Protein AF-A0A3A8UCW9-F1 (afdb_monomer_lite)

Sequence (175 aa):
MSNTAFAAGWQKDNTGWWWQNDNGSYPSNTWQWVDGNHDGVSECYYFDGNGYMLANTTTPDGYVVNADGAWVVSGTVQTKAAEAQTATENQEQSSVDIYGNYVNPYGEVITLTNENGALILRYYEDKGGEMEILASAMQKVNDTTYQSTTYEAVNIKFTNNTTFTFYDGIVYTKQ

Foldseek 3Di:
DDPPQPPWEWDADPVAIAIQHSVRDTDEQDWDFDPHVVPQKTFIFGAYRVRHTDEQDADPVGFGHYRVRGTDDVRDGDIDGHDDDDDDDDDDPDDLQQAAWWAFPVGWIWGWDQDPNFTKIWGWDDPPNDTDIDIFTWDDPDPFKTATPVDRQWMWGHPGSFWIATDPRTIIGGD

pLDDT: mean 73.4, std 14.7, range [29.53, 92.75]

Structure (mmCIF, N/CA/C/O backbone):
data_AF-A0A3A8UCW9-F1
#
_entry.id   AF-A0A3A8UCW9-F1
#
loop_
_atom_site.group_PDB
_atom_site.id
_atom_site.type_symbol
_atom_site.label_atom_id
_atom_site.label_alt_id
_atom_site.label_comp_id
_atom_site.label_asym_id
_atom_site.label_entity_id
_atom_site.label_seq_id
_atom_site.pdbx_PDB_ins_code
_atom_site.Cartn_x
_atom_site.Cartn_y
_atom_site.Cartn_z
_atom_site.occupancy
_atom_site.B_iso_or_equiv
_atom_site.auth_seq_id
_atom_site.auth_comp_id
_atom_site.auth_asym_id
_atom_site.auth_atom_id
_atom_site.pdbx_PDB_model_num
ATOM 1 N N . MET A 1 1 ? 11.370 -15.970 41.059 1.00 37.50 1 MET A N 1
ATOM 2 C CA . MET A 1 1 ? 9.943 -15.605 41.148 1.00 37.50 1 MET A CA 1
ATOM 3 C C . MET A 1 1 ? 9.390 -15.715 39.743 1.00 37.50 1 MET A C 1
ATOM 5 O O . MET A 1 1 ? 9.903 -15.043 38.861 1.00 37.50 1 MET A O 1
ATOM 9 N N . SER A 1 2 ? 8.484 -16.663 39.521 1.00 43.28 2 SER A N 1
ATOM 10 C CA . SER A 1 2 ? 7.902 -16.953 38.211 1.00 43.28 2 SER A CA 1
ATOM 11 C C . SER A 1 2 ? 6.851 -15.891 37.905 1.00 43.28 2 SER A C 1
ATOM 13 O O . SER A 1 2 ? 5.731 -15.982 38.399 1.00 43.28 2 SER A O 1
ATOM 15 N N . ASN A 1 3 ? 7.219 -14.861 37.146 1.00 41.38 3 ASN A N 1
ATOM 16 C CA . ASN A 1 3 ? 6.230 -13.972 36.552 1.00 41.38 3 ASN A CA 1
ATOM 17 C C . ASN A 1 3 ? 5.520 -14.769 35.456 1.00 41.38 3 ASN A C 1
ATOM 19 O O . ASN A 1 3 ? 6.122 -15.098 34.437 1.00 41.38 3 ASN A O 1
ATOM 23 N N . THR A 1 4 ? 4.255 -15.110 35.677 1.00 43.34 4 THR A N 1
ATOM 24 C CA . THR A 1 4 ? 3.330 -15.438 34.593 1.00 43.34 4 THR A CA 1
ATOM 25 C C . THR A 1 4 ? 3.216 -14.192 33.717 1.00 43.34 4 THR A C 1
ATOM 27 O O . THR A 1 4 ? 2.469 -13.279 34.058 1.00 43.34 4 THR A O 1
ATOM 30 N N . ALA A 1 5 ? 4.021 -14.105 32.657 1.00 44.12 5 ALA A N 1
ATOM 31 C CA . ALA A 1 5 ? 3.805 -13.134 31.594 1.00 44.12 5 ALA A CA 1
ATOM 32 C C . ALA A 1 5 ? 2.477 -13.518 30.937 1.00 44.12 5 ALA A C 1
ATOM 34 O O . ALA A 1 5 ? 2.377 -14.575 30.309 1.00 44.12 5 ALA A O 1
ATOM 35 N N . PHE A 1 6 ? 1.426 -12.742 31.187 1.00 54.12 6 PHE A N 1
ATOM 36 C CA . PHE A 1 6 ? 0.206 -12.877 30.412 1.00 54.12 6 PHE A CA 1
ATOM 37 C C . PHE A 1 6 ? 0.552 -12.333 29.038 1.00 54.12 6 PHE A C 1
ATOM 39 O O . PHE A 1 6 ? 0.617 -11.131 28.882 1.00 54.12 6 PHE A O 1
ATOM 46 N N . ALA A 1 7 ? 0.832 -13.187 28.056 1.00 64.12 7 ALA A N 1
ATOM 47 C CA . ALA A 1 7 ? 1.043 -12.693 26.702 1.00 64.12 7 ALA A CA 1
ATOM 48 C C . ALA A 1 7 ? -0.199 -11.898 26.272 1.00 64.12 7 ALA A C 1
ATOM 50 O O . ALA A 1 7 ? -1.328 -12.368 26.449 1.00 64.12 7 ALA A O 1
ATOM 51 N N . ALA A 1 8 ? 0.017 -10.687 25.759 1.00 77.38 8 ALA A N 1
ATOM 52 C CA . ALA A 1 8 ? -1.065 -9.886 25.215 1.00 77.38 8 ALA A CA 1
ATOM 53 C C . ALA A 1 8 ? -1.787 -10.686 24.114 1.00 77.38 8 ALA A C 1
ATOM 55 O O . ALA A 1 8 ? -1.147 -11.405 23.344 1.00 77.38 8 ALA A O 1
ATOM 56 N N . GLY A 1 9 ? -3.117 -10.629 24.078 1.00 84.06 9 GLY A N 1
ATOM 57 C CA . GLY A 1 9 ? -3.887 -11.546 23.247 1.00 84.06 9 GLY A CA 1
ATOM 58 C C . GLY A 1 9 ? -5.324 -11.122 22.991 1.00 84.06 9 GLY A C 1
ATOM 59 O O . GLY A 1 9 ? -5.953 -10.416 23.784 1.00 84.06 9 GLY A O 1
ATOM 60 N N . TRP A 1 10 ? -5.848 -11.610 21.867 1.00 87.94 10 TRP A N 1
ATOM 61 C CA . TRP A 1 10 ? -7.243 -11.454 21.484 1.00 87.94 10 TRP A CA 1
ATOM 62 C C . TRP A 1 10 ? -8.144 -12.304 22.372 1.00 87.94 10 TRP A C 1
ATOM 64 O O . TRP A 1 10 ? -7.924 -13.502 22.555 1.00 87.94 10 TRP A O 1
ATOM 74 N N . GLN A 1 11 ? -9.194 -11.679 22.882 1.00 89.12 11 GLN A N 1
ATOM 75 C CA . GLN A 1 11 ? -10.233 -12.304 23.682 1.00 89.12 11 GLN A CA 1
ATOM 76 C C . GLN A 1 11 ? -11.585 -12.116 22.991 1.00 89.12 11 GLN A C 1
ATOM 78 O O . GLN A 1 11 ? -11.789 -11.135 22.275 1.00 89.12 11 GLN A O 1
ATOM 83 N N . LYS A 1 12 ? -12.505 -13.068 23.181 1.00 90.00 12 LYS A N 1
ATOM 84 C CA . LYS A 1 12 ? -13.835 -13.055 22.557 1.00 90.00 12 LYS A CA 1
ATOM 85 C C . LYS A 1 12 ? -14.917 -13.508 23.526 1.00 90.00 12 LYS A C 1
ATOM 87 O O . LYS A 1 12 ? -14.749 -14.504 24.227 1.00 90.00 12 LYS A O 1
ATOM 92 N N . ASP A 1 13 ? -16.058 -12.834 23.477 1.00 91.06 13 ASP A N 1
ATOM 93 C CA . ASP A 1 13 ? -17.266 -13.1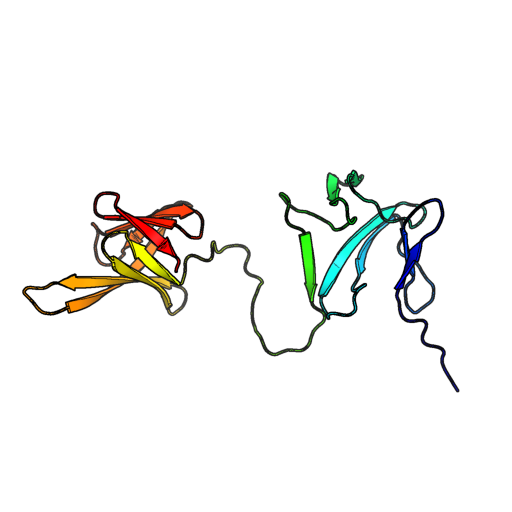66 24.224 1.00 91.06 13 ASP A CA 1
ATOM 94 C C . ASP A 1 13 ? -18.512 -13.008 23.333 1.00 91.06 13 ASP A C 1
ATOM 96 O O . ASP A 1 13 ? -18.418 -12.945 22.103 1.00 91.06 13 ASP A O 1
ATOM 100 N N . ASN A 1 14 ? -19.701 -13.020 23.945 1.00 90.44 14 ASN A N 1
ATOM 101 C CA . ASN A 1 14 ? -20.971 -12.874 23.230 1.00 90.44 14 ASN A CA 1
ATOM 102 C C . ASN A 1 14 ? -21.183 -11.473 22.635 1.00 90.44 14 ASN A C 1
ATOM 104 O O . ASN A 1 14 ? -22.049 -11.323 21.773 1.00 90.44 14 ASN A O 1
ATOM 108 N N . THR A 1 15 ? -20.446 -10.468 23.103 1.00 88.12 15 THR A N 1
ATOM 109 C CA . THR A 1 15 ? -20.556 -9.082 22.647 1.00 88.12 15 THR A CA 1
ATOM 110 C C . THR A 1 15 ? -19.598 -8.821 21.492 1.00 88.12 15 THR A C 1
ATOM 112 O O . THR A 1 15 ? -19.996 -8.222 20.494 1.00 88.12 15 THR A O 1
ATOM 115 N N . GLY A 1 16 ? -18.353 -9.294 21.589 1.00 88.12 16 GLY A N 1
ATOM 116 C CA . GLY A 1 16 ? -17.366 -9.064 20.540 1.00 88.12 16 GLY A CA 1
ATOM 117 C C . GLY A 1 16 ? -15.959 -9.529 20.889 1.00 88.12 16 GLY A C 1
ATOM 118 O O . GLY A 1 16 ? -15.746 -10.320 21.808 1.00 88.12 16 GLY A O 1
ATOM 119 N N . TRP A 1 17 ? -15.001 -9.038 20.108 1.00 91.06 17 TRP A N 1
ATOM 120 C CA . TRP A 1 17 ? -13.574 -9.232 20.345 1.00 91.06 17 TRP A CA 1
ATOM 121 C C . TRP A 1 17 ? -13.007 -8.050 21.129 1.00 91.06 17 TRP A C 1
ATOM 123 O O . TRP A 1 17 ? -13.386 -6.915 20.862 1.00 91.06 17 TRP A O 1
ATOM 133 N N . TRP A 1 18 ? -12.088 -8.287 22.061 1.00 92.75 18 TRP A N 1
ATOM 134 C CA . TRP A 1 18 ? -11.284 -7.241 22.700 1.00 92.75 18 TRP A CA 1
ATOM 135 C C . TRP A 1 18 ? -9.831 -7.684 22.821 1.00 92.75 18 TRP A C 1
ATOM 137 O O . TRP A 1 18 ? -9.516 -8.873 22.753 1.00 92.75 18 TRP A O 1
ATOM 147 N N . TRP A 1 19 ? -8.939 -6.718 23.006 1.00 87.44 19 TRP A N 1
ATOM 148 C CA . TRP A 1 19 ? -7.523 -6.982 23.206 1.00 87.44 19 TRP A CA 1
ATOM 149 C C . TRP A 1 19 ? -7.167 -6.859 24.681 1.00 87.44 19 TRP A C 1
ATOM 151 O O . TRP A 1 19 ? -7.468 -5.848 25.316 1.00 87.44 19 TRP A O 1
ATOM 161 N N . GLN A 1 20 ? -6.508 -7.874 25.231 1.00 89.88 20 GLN A N 1
ATOM 162 C CA . GLN A 1 20 ? -5.928 -7.803 26.566 1.00 89.88 20 GLN A CA 1
ATOM 163 C C . GLN A 1 20 ? -4.416 -7.609 26.441 1.00 89.88 20 GLN A C 1
ATOM 165 O O . GLN A 1 20 ? -3.733 -8.431 25.843 1.00 89.88 20 GLN A O 1
ATOM 170 N N . ASN A 1 21 ? -3.896 -6.524 27.012 1.00 85.00 21 ASN A N 1
ATOM 171 C CA . ASN A 1 21 ? -2.466 -6.244 27.110 1.00 85.00 21 ASN A CA 1
ATOM 172 C C . ASN A 1 21 ? -1.789 -7.150 28.149 1.00 85.00 21 ASN A C 1
ATOM 174 O O . ASN A 1 21 ? -2.448 -7.711 29.024 1.00 85.00 21 ASN A O 1
ATOM 178 N N . ASP A 1 22 ? -0.454 -7.203 28.123 1.00 80.31 22 ASP A N 1
ATOM 179 C CA . ASP A 1 22 ? 0.330 -8.076 29.012 1.00 80.31 22 ASP A CA 1
ATOM 180 C C . ASP A 1 22 ? 0.154 -7.761 30.508 1.00 80.31 22 ASP A C 1
ATOM 182 O O . ASP A 1 22 ? 0.150 -8.634 31.374 1.00 80.31 22 ASP A O 1
ATOM 186 N N . ASN A 1 23 ? -0.132 -6.496 30.817 1.00 78.50 23 ASN A N 1
ATOM 187 C CA . ASN A 1 23 ? -0.454 -6.037 32.167 1.00 78.50 23 ASN A CA 1
ATOM 188 C C . ASN A 1 23 ? -1.916 -6.308 32.596 1.00 78.50 23 ASN A C 1
ATOM 190 O O . ASN A 1 23 ? -2.332 -5.834 33.655 1.00 78.50 23 ASN A O 1
ATOM 194 N N . GLY A 1 24 ? -2.715 -7.000 31.776 1.00 80.25 24 GLY A N 1
ATOM 195 C CA . GLY A 1 24 ? -4.137 -7.276 32.003 1.00 80.25 24 GLY A CA 1
ATOM 196 C C . GLY A 1 24 ? -5.091 -6.116 31.684 1.00 80.25 24 GLY A C 1
ATOM 197 O O . GLY A 1 24 ? -6.306 -6.297 31.776 1.00 80.25 24 GLY A O 1
ATOM 198 N N . SER A 1 25 ? -4.574 -4.942 31.301 1.00 85.56 25 SER A N 1
ATOM 199 C CA . SER A 1 25 ? -5.391 -3.811 30.831 1.00 85.56 25 SER A CA 1
ATOM 200 C C . SER A 1 25 ? -5.913 -4.043 29.412 1.00 85.56 25 SER A C 1
ATOM 202 O O . SER A 1 25 ? -5.402 -4.896 28.692 1.00 85.56 25 SER A O 1
ATOM 204 N N . TYR A 1 26 ? -6.899 -3.260 28.986 1.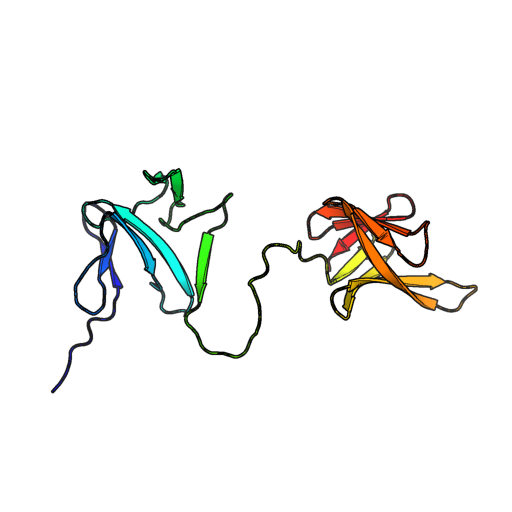00 87.69 26 TYR A N 1
ATOM 205 C CA . TYR A 1 26 ? -7.434 -3.301 27.627 1.00 87.69 26 TYR A CA 1
ATOM 206 C C . TYR A 1 26 ? -7.630 -1.876 27.083 1.00 87.69 26 TYR A C 1
ATOM 208 O O . TYR A 1 26 ? -7.937 -0.961 27.857 1.00 87.69 26 TYR A O 1
ATOM 216 N N . PRO A 1 27 ? -7.423 -1.653 25.774 1.00 87.25 27 PRO A N 1
ATOM 217 C CA . PRO A 1 27 ? -7.719 -0.378 25.135 1.00 87.25 27 PRO A CA 1
ATOM 218 C C . PRO A 1 27 ? -9.232 -0.123 25.133 1.00 87.25 27 PRO A C 1
ATOM 220 O O . PRO A 1 27 ? -10.026 -1.033 24.917 1.00 87.25 27 PRO A O 1
ATOM 223 N N . SER A 1 28 ? -9.635 1.125 25.370 1.00 91.62 28 SER A N 1
ATOM 224 C CA . SER A 1 28 ? -11.029 1.570 25.261 1.00 91.62 28 SER A CA 1
ATOM 225 C C . SER A 1 28 ? -11.084 2.978 24.679 1.00 91.62 28 SER A C 1
ATOM 227 O O . SER A 1 28 ? -10.245 3.825 24.997 1.00 91.62 28 SER A O 1
ATOM 229 N N . ASN A 1 29 ? -12.053 3.208 23.796 1.00 90.06 29 ASN A N 1
ATOM 230 C CA . ASN A 1 29 ? -12.255 4.447 23.047 1.00 90.06 29 ASN A CA 1
ATOM 231 C C . ASN A 1 29 ? -10.975 4.964 22.359 1.00 90.06 29 ASN A C 1
ATOM 233 O O . ASN A 1 29 ? -10.694 6.165 22.364 1.00 90.06 29 ASN A O 1
ATOM 237 N N . THR A 1 30 ? -10.162 4.049 21.828 1.00 87.31 30 THR A N 1
ATOM 238 C CA . THR A 1 30 ? -8.845 4.361 21.266 1.00 87.31 30 THR A CA 1
ATOM 239 C C . THR A 1 30 ? -8.454 3.375 20.175 1.00 87.31 30 THR A C 1
ATOM 241 O O . THR A 1 30 ? -8.896 2.225 20.156 1.00 87.31 30 THR A O 1
ATOM 244 N N . TRP A 1 31 ? -7.572 3.830 19.290 1.00 85.44 31 TRP A N 1
ATOM 245 C CA . TRP A 1 31 ? -6.841 2.977 18.364 1.00 85.44 31 TRP A CA 1
ATOM 246 C C . TRP A 1 31 ? -5.687 2.288 19.084 1.00 85.44 31 TRP A C 1
ATOM 248 O O . TRP A 1 31 ? -5.004 2.911 19.903 1.00 85.44 31 TRP A O 1
ATOM 258 N N . GLN A 1 32 ? -5.456 1.023 18.756 1.00 85.06 32 GLN A N 1
ATOM 259 C CA . GLN A 1 32 ? -4.333 0.250 19.266 1.00 85.06 32 GLN A CA 1
ATOM 260 C C . GLN A 1 32 ? -3.745 -0.594 18.137 1.00 85.06 32 GLN A C 1
ATOM 262 O O . GLN A 1 32 ? -4.465 -1.255 17.391 1.00 85.06 32 GLN A O 1
ATOM 267 N N . TRP A 1 33 ? -2.417 -0.572 18.046 1.00 85.62 33 TRP A N 1
ATOM 268 C CA . TRP A 1 33 ? -1.663 -1.497 17.211 1.00 85.62 33 TRP A CA 1
ATOM 269 C C . TRP A 1 33 ? -1.529 -2.818 17.956 1.00 85.62 33 TRP A C 1
ATOM 271 O O . TRP A 1 33 ? -1.065 -2.835 19.103 1.00 85.62 33 TRP A O 1
ATOM 281 N N . VAL A 1 34 ? -1.971 -3.890 17.315 1.00 83.06 34 VAL A N 1
ATOM 282 C CA . VAL A 1 34 ? -2.049 -5.228 17.884 1.00 83.06 34 VAL A CA 1
ATOM 283 C C . VAL A 1 34 ? -1.345 -6.194 16.942 1.00 83.06 34 VAL A C 1
ATOM 285 O O . VAL A 1 34 ? -1.768 -6.352 15.807 1.00 83.06 34 VAL A O 1
ATOM 288 N N . ASP A 1 35 ? -0.285 -6.839 17.421 1.00 76.88 35 ASP A N 1
ATOM 289 C CA . ASP A 1 35 ? 0.336 -7.997 16.769 1.00 76.88 35 ASP A CA 1
ATOM 290 C C . ASP A 1 35 ? -0.301 -9.264 17.352 1.00 76.88 35 ASP A C 1
ATOM 292 O O . ASP A 1 35 ? 0.164 -9.834 18.340 1.00 76.88 35 ASP A O 1
ATOM 296 N N . GLY A 1 36 ? -1.470 -9.627 16.822 1.00 70.25 36 GLY A N 1
ATOM 297 C CA . GLY A 1 36 ? -2.255 -10.743 17.351 1.00 70.25 36 GLY A CA 1
ATOM 298 C C . GLY A 1 36 ? -1.703 -12.111 16.956 1.00 70.25 36 GLY A C 1
ATOM 299 O O . GLY A 1 36 ? -1.861 -13.088 17.694 1.00 70.25 36 GLY A O 1
ATOM 300 N N . ASN A 1 37 ? -1.064 -12.185 15.791 1.00 72.12 37 ASN A N 1
ATOM 301 C CA . ASN A 1 37 ? -0.494 -13.401 15.216 1.00 72.12 37 ASN A CA 1
ATOM 302 C C . ASN A 1 37 ? 0.994 -13.582 15.570 1.00 72.12 37 ASN A C 1
ATOM 304 O O . ASN A 1 37 ? 1.540 -14.651 15.290 1.00 72.12 37 ASN A O 1
ATOM 308 N N . HIS A 1 38 ? 1.602 -12.607 16.253 1.00 69.19 38 HIS A N 1
ATOM 309 C CA . HIS A 1 38 ? 3.008 -12.603 16.656 1.00 69.19 38 HIS A CA 1
ATOM 310 C C . HIS A 1 38 ? 3.952 -12.805 15.462 1.00 69.19 38 HIS A C 1
ATOM 312 O O . HIS A 1 38 ? 5.012 -13.425 15.599 1.00 69.19 38 HIS A O 1
ATOM 318 N N . ASP A 1 39 ? 3.555 -12.324 14.281 1.00 64.38 39 ASP A N 1
ATOM 319 C CA . ASP A 1 39 ? 4.373 -12.396 13.067 1.00 64.38 39 ASP A CA 1
ATOM 320 C C . ASP A 1 39 ? 5.374 -11.229 12.973 1.00 64.38 39 ASP A C 1
ATOM 322 O O . ASP A 1 39 ? 6.189 -11.174 12.047 1.00 64.38 39 ASP A O 1
ATOM 326 N N . GLY A 1 40 ? 5.355 -10.332 13.965 1.00 68.00 40 GLY A N 1
ATOM 327 C CA . GLY A 1 40 ? 6.163 -9.124 14.000 1.00 68.00 40 GLY A CA 1
ATOM 328 C C . GLY A 1 40 ? 5.516 -7.951 13.267 1.00 68.00 40 GLY A C 1
ATOM 329 O O . GLY A 1 40 ? 6.168 -6.915 13.130 1.00 68.00 40 GLY A O 1
ATOM 330 N N . VAL A 1 41 ? 4.268 -8.080 12.813 1.00 72.31 41 VAL A N 1
ATOM 331 C CA . VAL A 1 41 ? 3.467 -7.068 12.126 1.00 72.31 41 VAL A CA 1
ATOM 332 C C . VAL A 1 41 ? 2.185 -6.824 12.922 1.00 72.31 41 VAL A C 1
ATOM 334 O O . VAL A 1 41 ? 1.271 -7.627 12.979 1.00 72.31 41 VAL A O 1
ATOM 337 N N . SER A 1 42 ? 2.088 -5.653 13.540 1.00 77.69 42 SER A N 1
ATOM 338 C CA . SER A 1 42 ? 0.876 -5.213 14.223 1.00 77.69 42 SER A CA 1
ATOM 339 C C . SER A 1 42 ? -0.120 -4.605 13.241 1.00 77.69 42 SER A C 1
ATOM 341 O O . SER A 1 42 ? 0.259 -3.723 12.474 1.00 77.69 42 SER A O 1
ATOM 343 N N . GLU A 1 43 ? -1.404 -4.941 13.308 1.00 81.44 43 GLU A N 1
ATOM 344 C CA . GLU A 1 43 ? -2.445 -4.178 12.608 1.00 81.44 43 GLU A CA 1
ATOM 345 C C . GLU A 1 43 ? -3.151 -3.193 13.544 1.00 81.44 43 GLU A C 1
ATOM 347 O O . GLU A 1 43 ? -3.097 -3.310 14.771 1.00 81.44 43 GLU A O 1
ATOM 352 N N . CYS A 1 44 ? -3.757 -2.152 12.971 1.00 85.88 44 CYS A N 1
ATOM 353 C CA . CYS A 1 44 ? -4.427 -1.110 13.746 1.00 85.88 44 CYS A CA 1
ATOM 354 C C . CYS A 1 44 ? -5.913 -1.433 13.915 1.00 85.88 44 CYS A C 1
ATOM 356 O O . CYS A 1 44 ? -6.628 -1.570 12.923 1.00 85.88 44 CYS A O 1
ATOM 358 N N . TYR A 1 45 ? -6.385 -1.485 15.157 1.00 84.69 45 TYR A N 1
ATOM 359 C CA . TYR A 1 45 ? -7.776 -1.784 15.493 1.00 84.69 45 TYR A CA 1
ATOM 360 C C . TYR A 1 45 ? -8.353 -0.691 16.393 1.00 84.69 45 TYR A C 1
ATOM 362 O O . TYR A 1 45 ? -7.651 -0.143 17.249 1.00 84.69 45 TYR A O 1
ATOM 370 N N . TYR A 1 46 ? -9.635 -0.374 16.211 1.00 86.62 46 TYR A N 1
ATOM 371 C CA . TYR A 1 46 ? -10.341 0.590 17.054 1.00 86.62 46 TYR A CA 1
ATOM 372 C C . TYR A 1 46 ? -11.196 -0.116 18.098 1.00 86.62 46 TYR A C 1
ATOM 374 O O . TYR A 1 46 ? -12.011 -0.975 17.755 1.00 86.62 46 TYR A O 1
ATOM 382 N N . PHE A 1 47 ? -11.055 0.304 19.352 1.00 91.56 47 PHE A N 1
ATOM 383 C CA . PHE A 1 47 ? -11.829 -0.208 20.476 1.00 91.56 47 PHE A CA 1
ATOM 384 C C . PHE A 1 47 ? -12.845 0.835 20.931 1.00 91.56 47 PHE A C 1
ATOM 386 O O . PHE A 1 47 ? -12.499 1.999 21.144 1.00 91.56 47 PHE A O 1
ATOM 393 N N . ASP A 1 48 ? -14.098 0.417 21.085 1.00 89.62 48 ASP A N 1
ATOM 394 C CA . ASP A 1 48 ? -15.199 1.256 21.544 1.00 89.62 48 ASP A CA 1
ATOM 395 C C . ASP A 1 48 ? -15.037 1.666 23.023 1.00 89.62 48 ASP A C 1
ATOM 397 O O . ASP A 1 48 ? -14.093 1.269 23.713 1.00 89.62 48 ASP A O 1
ATOM 401 N N . GLY A 1 49 ? -15.970 2.468 23.541 1.00 87.88 49 GLY A N 1
ATOM 402 C CA . GLY A 1 49 ? -15.951 2.910 24.941 1.00 87.88 49 GLY A CA 1
ATOM 403 C C . GLY A 1 49 ? -16.046 1.788 25.984 1.00 87.88 49 GLY A C 1
ATOM 404 O O . GLY A 1 49 ? -15.709 2.019 27.142 1.00 87.88 49 GLY A O 1
ATOM 405 N N . ASN A 1 50 ? -16.467 0.587 25.587 1.00 87.94 50 ASN A N 1
ATOM 406 C CA . ASN A 1 50 ? -16.524 -0.599 26.441 1.00 87.94 50 ASN A CA 1
ATOM 407 C C . ASN A 1 50 ? -15.262 -1.473 26.309 1.00 87.94 50 ASN A C 1
ATOM 409 O O . ASN A 1 50 ? -15.069 -2.381 27.114 1.00 87.94 50 ASN A O 1
ATOM 413 N N . GLY A 1 51 ? -14.396 -1.181 25.332 1.00 89.56 51 GLY A N 1
ATOM 414 C CA . GLY A 1 51 ? -13.187 -1.938 25.024 1.00 89.56 51 GLY A CA 1
ATOM 415 C C . GLY A 1 51 ? -13.372 -3.018 23.959 1.00 89.56 51 GLY A C 1
ATOM 416 O O . GLY A 1 51 ? -12.472 -3.832 23.779 1.00 89.56 51 GLY A O 1
ATOM 417 N N . TYR A 1 52 ? -14.499 -3.043 23.245 1.00 91.88 52 TYR A N 1
ATOM 418 C CA . TYR A 1 52 ? -14.742 -3.985 22.153 1.00 91.88 52 TYR A CA 1
ATOM 419 C C . TYR A 1 52 ? -14.252 -3.435 20.818 1.00 91.88 52 TYR A C 1
ATOM 421 O O . TYR A 1 52 ? -14.477 -2.278 20.470 1.00 91.88 52 TYR A O 1
ATOM 429 N N . MET A 1 53 ? -13.603 -4.294 20.046 1.00 92.25 53 MET A N 1
ATOM 430 C CA . MET A 1 53 ? -13.124 -4.003 18.708 1.00 92.25 53 MET A CA 1
ATOM 431 C C . MET A 1 53 ? -14.300 -3.761 17.758 1.00 92.25 53 MET A C 1
ATOM 433 O O . MET A 1 53 ? -15.216 -4.583 17.655 1.00 92.25 53 MET A O 1
ATOM 437 N N . LEU A 1 54 ? -14.245 -2.657 17.019 1.00 85.06 54 LEU A N 1
ATOM 438 C CA . LEU A 1 54 ? -15.160 -2.412 15.912 1.00 85.06 54 LEU A CA 1
ATOM 439 C C . LEU A 1 54 ? -14.729 -3.212 14.677 1.00 85.06 54 LEU A C 1
ATOM 441 O O . LEU A 1 54 ? -13.556 -3.228 14.320 1.00 85.06 54 LEU A O 1
ATOM 445 N N . ALA A 1 55 ? -15.695 -3.837 14.001 1.00 88.75 55 ALA A N 1
ATOM 446 C CA . ALA A 1 55 ? -15.496 -4.561 12.748 1.00 88.75 55 ALA A CA 1
ATOM 447 C C . ALA A 1 55 ? -16.575 -4.211 11.726 1.00 88.75 55 ALA A C 1
ATOM 449 O O . ALA A 1 55 ? -17.729 -3.974 12.087 1.00 88.75 55 ALA A O 1
ATOM 450 N N . ASN A 1 56 ? -16.195 -4.224 10.449 1.00 84.94 56 ASN A N 1
ATOM 451 C CA . ASN A 1 56 ? -17.059 -3.999 9.292 1.00 84.94 56 ASN A CA 1
ATOM 452 C C . ASN A 1 56 ? -17.909 -2.721 9.401 1.00 84.94 56 ASN A C 1
ATOM 454 O O . ASN A 1 56 ? -19.111 -2.732 9.126 1.00 84.94 56 ASN A O 1
ATOM 458 N N . THR A 1 57 ? -17.311 -1.635 9.883 1.00 87.12 57 THR A N 1
ATOM 459 C CA . THR A 1 57 ? -18.034 -0.405 10.210 1.00 87.12 57 THR A CA 1
ATOM 460 C C . THR A 1 57 ? -17.143 0.822 10.044 1.00 87.12 57 THR A C 1
ATOM 462 O O . THR A 1 57 ? -15.940 0.719 9.802 1.00 87.12 57 THR A O 1
ATOM 465 N N . THR A 1 58 ? -17.742 1.998 10.170 1.00 82.00 58 THR A N 1
ATOM 466 C CA . THR A 1 58 ? -17.025 3.268 10.250 1.00 82.00 58 THR A CA 1
ATOM 467 C C . THR A 1 58 ? -16.934 3.672 11.715 1.00 82.00 58 THR A C 1
ATOM 469 O O . THR A 1 58 ? -17.938 3.677 12.432 1.00 82.00 58 THR A O 1
ATOM 472 N N . THR A 1 59 ? -15.730 3.986 12.173 1.00 80.94 59 THR A N 1
ATOM 473 C CA . THR A 1 59 ? -15.474 4.449 13.532 1.00 80.94 59 THR A CA 1
ATOM 474 C C . THR A 1 59 ? -16.061 5.857 13.743 1.00 80.94 59 THR A C 1
ATOM 476 O O . THR A 1 59 ? -16.280 6.591 12.773 1.00 80.94 59 THR A O 1
ATOM 479 N N . PRO A 1 60 ? -16.340 6.277 14.992 1.00 77.50 60 PRO A N 1
ATOM 480 C CA . PRO A 1 60 ? -16.961 7.580 15.276 1.00 77.50 60 PRO A CA 1
ATOM 481 C C . PRO A 1 60 ? -16.152 8.793 14.786 1.00 77.50 60 PRO A C 1
ATOM 483 O O . PRO A 1 60 ? -16.710 9.861 14.544 1.00 77.50 60 PRO A O 1
ATOM 486 N N . ASP A 1 61 ? -14.841 8.623 14.645 1.00 76.25 61 ASP A N 1
ATOM 487 C CA . ASP A 1 61 ? -13.865 9.584 14.128 1.00 76.25 61 ASP A CA 1
ATOM 488 C C . ASP A 1 61 ? -13.749 9.589 12.589 1.00 76.25 61 ASP A C 1
ATOM 490 O O . ASP A 1 61 ? -13.030 10.418 12.033 1.00 76.25 61 ASP A O 1
ATOM 494 N N . GLY A 1 62 ? -14.509 8.737 11.890 1.00 77.81 62 GLY A N 1
ATOM 495 C CA . GLY A 1 62 ? -14.663 8.770 10.432 1.00 77.81 62 GLY A CA 1
ATOM 496 C C . GLY A 1 62 ? -13.728 7.844 9.652 1.00 77.81 62 GLY A C 1
ATOM 497 O O . GLY A 1 62 ? -13.711 7.908 8.422 1.00 77.81 62 GLY A O 1
ATOM 498 N N . TYR A 1 63 ? -12.976 6.973 10.324 1.00 79.69 63 TYR A N 1
ATOM 499 C CA . TYR A 1 63 ? -12.160 5.958 9.659 1.00 79.69 63 TYR A CA 1
ATOM 500 C C . TYR A 1 63 ? -12.956 4.679 9.417 1.00 79.69 63 TYR A C 1
ATOM 502 O O . TYR A 1 63 ? -13.937 4.392 10.095 1.00 79.69 63 TYR A O 1
ATOM 510 N N . VAL A 1 64 ? -12.535 3.888 8.437 1.00 78.25 64 VAL A N 1
ATOM 511 C CA . VAL A 1 64 ? -13.214 2.641 8.074 1.00 78.25 64 VAL A CA 1
ATOM 512 C C . VAL A 1 64 ? -12.398 1.464 8.588 1.00 78.25 64 VAL A C 1
ATOM 514 O O . VAL A 1 64 ? -11.179 1.445 8.436 1.00 78.25 64 VAL A O 1
ATOM 517 N N . VAL A 1 65 ? -13.065 0.475 9.175 1.00 81.62 65 VAL A N 1
ATOM 518 C CA . VAL A 1 65 ? -12.470 -0.820 9.524 1.00 81.62 65 VAL A CA 1
ATOM 519 C C . VAL A 1 65 ? -13.081 -1.918 8.653 1.00 81.62 65 VAL A C 1
ATOM 521 O O . VAL A 1 65 ? -14.275 -1.886 8.341 1.00 81.62 65 VAL A O 1
ATOM 524 N N . ASN A 1 66 ? -12.265 -2.878 8.218 1.00 80.38 66 ASN A N 1
ATOM 525 C CA . ASN A 1 66 ? -12.722 -3.997 7.390 1.00 80.38 66 ASN A CA 1
ATOM 526 C C . ASN A 1 66 ? -13.496 -5.046 8.213 1.00 80.38 66 ASN A C 1
ATOM 528 O O . ASN A 1 66 ? -13.721 -4.879 9.411 1.00 80.38 66 ASN A O 1
ATOM 532 N N . ALA A 1 67 ? -13.900 -6.147 7.572 1.00 81.56 67 ALA A N 1
ATOM 533 C CA . ALA A 1 67 ? -14.617 -7.246 8.223 1.00 81.56 67 ALA A CA 1
ATOM 534 C C . ALA A 1 67 ? -13.854 -7.891 9.394 1.00 81.56 67 ALA A C 1
ATOM 536 O O . ALA A 1 67 ? -14.485 -8.387 10.324 1.00 81.56 67 ALA A O 1
ATOM 537 N N . ASP A 1 68 ? -12.525 -7.828 9.365 1.00 78.38 68 ASP A N 1
ATOM 538 C CA . ASP A 1 68 ? -11.638 -8.325 10.417 1.00 78.38 68 ASP A CA 1
ATOM 539 C C . ASP A 1 68 ? -11.393 -7.286 11.530 1.00 78.38 68 ASP A C 1
ATOM 541 O O . ASP A 1 68 ? -10.749 -7.589 12.527 1.00 78.38 68 ASP A O 1
ATOM 545 N N . GLY A 1 69 ? -11.928 -6.066 11.393 1.00 83.25 69 GLY A N 1
ATOM 546 C CA . GLY A 1 69 ? -11.751 -4.959 12.341 1.00 83.25 69 GLY A CA 1
ATOM 547 C C . GLY A 1 69 ? -10.481 -4.141 12.150 1.00 83.25 69 GLY A C 1
ATOM 548 O O . GLY A 1 69 ? -10.271 -3.156 12.861 1.00 83.25 69 GLY A O 1
ATOM 549 N N . ALA A 1 70 ? -9.661 -4.499 11.167 1.00 83.56 70 ALA A N 1
ATOM 550 C CA . ALA A 1 70 ? -8.440 -3.784 10.862 1.00 83.56 70 ALA A CA 1
ATOM 551 C C . ALA A 1 70 ? -8.753 -2.472 10.135 1.00 83.56 70 ALA A C 1
ATOM 553 O O . ALA A 1 70 ? -9.596 -2.410 9.229 1.00 83.56 70 ALA A O 1
ATOM 554 N N . TRP A 1 71 ? -8.055 -1.412 10.528 1.00 86.06 71 TRP A N 1
ATOM 555 C CA . TRP A 1 71 ? -8.155 -0.101 9.909 1.00 86.06 71 TRP A CA 1
ATOM 556 C C . TRP A 1 71 ? -7.810 -0.181 8.429 1.00 86.06 71 TRP A C 1
ATOM 558 O O . TRP A 1 71 ? -6.733 -0.652 8.057 1.00 86.06 71 TRP A O 1
ATOM 568 N N . VAL A 1 72 ? -8.706 0.332 7.589 1.00 77.00 72 VAL A N 1
ATOM 569 C CA . VAL A 1 72 ? -8.484 0.451 6.156 1.00 77.00 72 VAL A CA 1
ATOM 570 C C . VAL A 1 72 ? -8.532 1.897 5.695 1.00 77.00 72 VAL A C 1
ATOM 572 O O . VAL A 1 72 ? -9.415 2.677 6.055 1.00 77.00 72 VAL A O 1
ATOM 575 N N . VAL A 1 73 ? -7.603 2.230 4.805 1.00 73.50 73 VAL A N 1
ATOM 576 C CA . VAL A 1 73 ? -7.602 3.487 4.056 1.00 73.50 73 VAL A CA 1
ATOM 577 C C . VAL A 1 73 ? -7.757 3.134 2.586 1.00 73.50 73 VAL A C 1
ATOM 579 O O . VAL A 1 73 ? -6.945 2.399 2.031 1.00 73.50 73 VAL A O 1
ATOM 582 N N . SER A 1 74 ? -8.834 3.611 1.958 1.00 72.00 74 SER A N 1
ATOM 583 C CA . SER A 1 74 ? -9.164 3.301 0.555 1.00 72.00 74 SER A CA 1
ATOM 584 C C . SER A 1 74 ? -9.213 1.794 0.234 1.00 72.00 74 SER A C 1
ATOM 586 O O . SER A 1 74 ? -8.911 1.389 -0.884 1.00 72.00 74 SER A O 1
ATOM 588 N N . GLY A 1 75 ? -9.593 0.962 1.213 1.00 65.94 75 GLY A N 1
ATOM 589 C CA . GLY A 1 75 ? -9.684 -0.498 1.074 1.00 65.94 75 GLY A CA 1
ATOM 590 C C . GLY A 1 75 ? -8.417 -1.279 1.449 1.00 65.94 75 GLY A C 1
ATOM 591 O O . GLY A 1 75 ? -8.462 -2.506 1.443 1.00 65.94 75 GLY A O 1
ATOM 592 N N . THR A 1 76 ? -7.323 -0.607 1.823 1.00 62.53 76 THR A N 1
ATOM 593 C CA . THR A 1 76 ? -6.051 -1.252 2.200 1.00 62.53 76 THR A CA 1
ATOM 594 C C . THR A 1 76 ? -5.832 -1.236 3.709 1.00 62.53 76 THR A C 1
ATOM 596 O O . THR A 1 76 ? -5.871 -0.166 4.322 1.00 62.53 76 THR A O 1
ATOM 599 N N . VAL A 1 77 ? -5.551 -2.407 4.294 1.00 74.94 77 VAL A N 1
ATOM 600 C CA . VAL A 1 77 ? -5.276 -2.583 5.731 1.00 74.94 77 VAL A CA 1
ATOM 601 C C . VAL A 1 77 ? -3.971 -1.898 6.133 1.00 74.94 77 VAL A C 1
ATOM 603 O O . VAL A 1 77 ? -2.968 -2.006 5.432 1.00 74.94 77 VAL A O 1
ATOM 606 N N . GLN A 1 78 ? -3.993 -1.186 7.257 1.00 74.88 78 GLN A N 1
ATOM 607 C CA . GLN A 1 78 ? -2.830 -0.498 7.812 1.00 74.88 78 GLN A CA 1
ATOM 608 C C . GLN A 1 78 ? -2.121 -1.384 8.845 1.00 74.88 78 GLN A C 1
ATOM 610 O O . GLN A 1 78 ? -2.731 -1.800 9.834 1.00 74.88 78 GLN A O 1
ATOM 615 N N . THR A 1 79 ? -0.829 -1.640 8.630 1.00 79.88 79 THR A N 1
ATOM 616 C CA . THR A 1 79 ? 0.010 -2.501 9.479 1.00 79.88 79 THR A CA 1
ATOM 617 C C . THR A 1 79 ? 1.333 -1.816 9.866 1.00 79.88 79 THR A C 1
ATOM 619 O O . THR A 1 79 ? 1.791 -0.896 9.187 1.00 79.88 79 THR A O 1
ATOM 622 N N . LYS A 1 80 ? 1.935 -2.218 10.991 1.00 71.00 80 LYS A N 1
ATOM 623 C CA . LYS A 1 80 ? 3.163 -1.666 11.581 1.00 71.00 80 LYS A CA 1
ATOM 624 C C . LYS A 1 80 ? 4.044 -2.798 12.108 1.00 71.00 80 LYS A C 1
ATOM 626 O O . LYS A 1 80 ? 3.664 -3.468 13.057 1.00 71.00 80 LYS A O 1
ATOM 631 N N . ALA A 1 81 ? 5.243 -2.969 11.559 1.00 68.50 81 ALA A N 1
ATOM 632 C CA . ALA A 1 81 ? 6.185 -3.977 12.046 1.00 68.50 81 ALA A CA 1
ATOM 633 C C . ALA A 1 81 ? 6.915 -3.554 13.343 1.00 68.50 81 ALA A C 1
ATOM 635 O O . ALA A 1 81 ? 7.260 -2.379 13.503 1.00 68.50 81 ALA A O 1
ATOM 636 N N . ALA A 1 82 ? 7.161 -4.502 14.255 1.00 54.44 82 ALA A N 1
ATOM 637 C CA . ALA A 1 82 ? 7.958 -4.332 15.474 1.00 54.44 82 ALA A CA 1
ATOM 638 C C . ALA A 1 82 ? 9.445 -4.646 15.193 1.00 54.44 82 ALA A C 1
ATOM 640 O O . ALA A 1 82 ? 9.790 -5.655 14.588 1.00 54.44 82 ALA A O 1
ATOM 641 N N . GLU A 1 83 ? 10.342 -3.742 15.576 1.00 46.09 83 GLU A N 1
ATOM 642 C CA . GLU A 1 83 ? 11.685 -3.590 15.003 1.00 46.09 83 GLU A CA 1
ATOM 643 C C . GLU A 1 83 ? 12.678 -4.748 15.272 1.00 46.09 83 GLU A C 1
ATOM 645 O O . GLU A 1 83 ? 13.121 -4.963 16.399 1.00 46.09 83 GLU A O 1
ATOM 650 N N . ALA A 1 84 ? 13.170 -5.372 14.194 1.00 41.62 84 ALA A N 1
ATOM 651 C CA . ALA A 1 84 ? 14.554 -5.833 14.062 1.00 41.62 84 ALA A CA 1
ATOM 652 C C . ALA A 1 84 ? 15.148 -5.202 12.786 1.00 41.62 84 ALA A C 1
ATOM 654 O O . ALA A 1 84 ? 14.704 -5.474 11.672 1.00 41.62 84 ALA A O 1
ATOM 655 N N . GLN A 1 85 ? 16.133 -4.312 12.937 1.00 48.31 85 GLN A N 1
ATOM 656 C CA . GLN A 1 85 ? 16.779 -3.614 11.820 1.00 48.31 85 GLN A CA 1
ATOM 657 C C . GLN A 1 85 ? 17.670 -4.562 10.997 1.00 48.31 85 GLN A C 1
ATOM 659 O O . GLN A 1 85 ? 18.802 -4.854 11.379 1.00 48.31 85 GLN A O 1
ATOM 664 N N . THR A 1 86 ? 17.188 -4.996 9.831 1.00 30.23 86 THR A N 1
ATOM 665 C CA . THR A 1 86 ? 17.934 -4.963 8.551 1.00 30.23 86 THR A CA 1
ATOM 666 C C . THR A 1 86 ? 16.982 -5.183 7.369 1.00 30.23 86 THR A C 1
ATOM 668 O O . THR A 1 86 ? 16.963 -6.231 6.741 1.00 30.23 86 THR A O 1
ATOM 671 N N . ALA A 1 87 ? 16.182 -4.163 7.068 1.00 37.75 87 ALA A N 1
ATOM 672 C CA . ALA A 1 87 ? 15.812 -3.761 5.711 1.00 37.75 87 ALA A CA 1
ATOM 673 C C . ALA A 1 87 ? 15.197 -2.364 5.827 1.00 37.75 87 ALA A C 1
ATOM 675 O O . ALA A 1 87 ? 14.066 -2.174 6.262 1.00 37.75 87 ALA A O 1
ATOM 676 N N . THR A 1 88 ? 16.043 -1.385 5.556 1.00 29.53 88 THR A N 1
ATOM 677 C CA . THR A 1 88 ? 15.721 0.023 5.399 1.00 29.53 88 THR A CA 1
ATOM 678 C C . THR A 1 88 ? 14.553 0.231 4.423 1.00 29.53 88 THR A C 1
ATOM 680 O O . THR A 1 88 ? 14.509 -0.399 3.373 1.00 29.53 88 THR A O 1
ATOM 683 N N . GLU A 1 89 ? 13.684 1.171 4.813 1.00 31.38 89 GLU A N 1
ATOM 684 C CA . GLU A 1 89 ? 12.732 1.947 4.003 1.00 31.38 89 GLU A CA 1
ATOM 685 C C . GLU A 1 89 ? 11.443 1.263 3.529 1.00 31.38 89 GLU A C 1
ATOM 687 O O . GLU A 1 89 ? 11.413 0.554 2.538 1.00 31.38 89 GLU A O 1
ATOM 692 N N . ASN A 1 90 ? 10.334 1.606 4.195 1.00 31.33 90 ASN A N 1
ATOM 693 C CA . ASN A 1 90 ? 9.064 1.905 3.525 1.00 31.33 90 ASN A CA 1
ATOM 694 C C . ASN A 1 90 ? 8.299 2.974 4.327 1.00 31.33 90 ASN A C 1
ATOM 696 O O . ASN A 1 90 ? 7.202 2.764 4.838 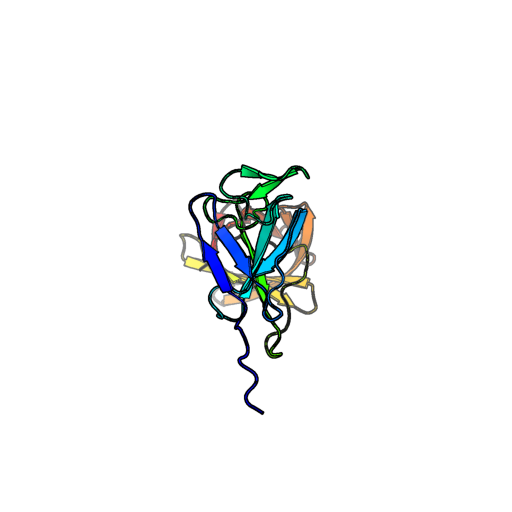1.00 31.33 90 ASN A O 1
ATOM 700 N N . GLN A 1 91 ? 8.916 4.148 4.456 1.00 31.08 91 GLN A N 1
ATOM 701 C CA . GLN A 1 91 ? 8.183 5.405 4.568 1.00 31.08 91 GLN A CA 1
ATOM 702 C C . GLN A 1 91 ? 8.818 6.412 3.615 1.00 31.08 91 GLN A C 1
ATOM 704 O O . GLN A 1 91 ? 9.660 7.209 4.007 1.00 31.08 91 GLN A O 1
ATOM 709 N N . GLU A 1 92 ? 8.342 6.415 2.376 1.00 30.81 92 GLU A N 1
ATOM 710 C CA . GLU A 1 92 ? 8.028 7.680 1.732 1.00 30.81 92 GLU A CA 1
ATOM 711 C C . GLU A 1 92 ? 6.575 7.630 1.288 1.00 30.81 92 GLU A C 1
ATOM 713 O O . GLU A 1 92 ? 6.136 6.782 0.508 1.00 30.81 92 GLU A O 1
ATOM 718 N N . GLN A 1 93 ? 5.812 8.589 1.789 1.00 34.84 93 GLN A N 1
ATOM 719 C CA . GLN A 1 93 ? 4.637 9.049 1.093 1.00 34.84 93 GLN A CA 1
ATOM 720 C C . GLN A 1 93 ? 5.067 9.554 -0.292 1.00 34.84 93 GLN A C 1
ATOM 722 O O . GLN A 1 93 ? 5.459 10.708 -0.435 1.00 34.84 93 GLN A O 1
ATOM 727 N N . SER A 1 94 ? 4.945 8.666 -1.283 1.00 43.00 94 SER A N 1
ATOM 728 C CA . SER A 1 94 ? 4.881 8.859 -2.743 1.00 43.00 94 SER A CA 1
ATOM 729 C C . SER A 1 94 ? 5.928 8.031 -3.477 1.00 43.00 94 SER A C 1
ATOM 731 O O . SER A 1 94 ? 6.992 8.532 -3.813 1.00 43.00 94 SER A O 1
ATOM 733 N N . SER A 1 95 ? 5.590 6.807 -3.866 1.00 36.50 95 SER A N 1
ATOM 734 C CA . SER A 1 95 ? 5.992 6.308 -5.182 1.00 36.50 95 SER A CA 1
ATOM 735 C C . SER A 1 95 ? 5.106 5.135 -5.548 1.00 36.50 95 SER A C 1
ATOM 737 O O . SER A 1 95 ? 5.212 4.047 -5.001 1.00 36.50 95 SER A O 1
ATOM 739 N N . VAL A 1 96 ? 4.209 5.369 -6.503 1.00 45.50 96 VAL A N 1
ATOM 740 C CA . VAL A 1 96 ? 3.834 4.341 -7.475 1.00 45.50 96 VAL A CA 1
ATOM 741 C C . VAL A 1 96 ? 5.128 3.580 -7.797 1.00 45.50 96 VAL A C 1
ATOM 743 O O . VAL A 1 96 ? 6.083 4.223 -8.225 1.00 45.50 96 VAL A O 1
ATOM 746 N N . ASP A 1 97 ? 5.210 2.282 -7.490 1.00 61.47 97 ASP A N 1
ATOM 747 C CA . ASP A 1 97 ? 6.432 1.469 -7.626 1.00 61.47 97 ASP A CA 1
ATOM 748 C C . ASP A 1 97 ? 6.733 1.217 -9.115 1.00 61.47 97 ASP A C 1
ATOM 750 O O . ASP A 1 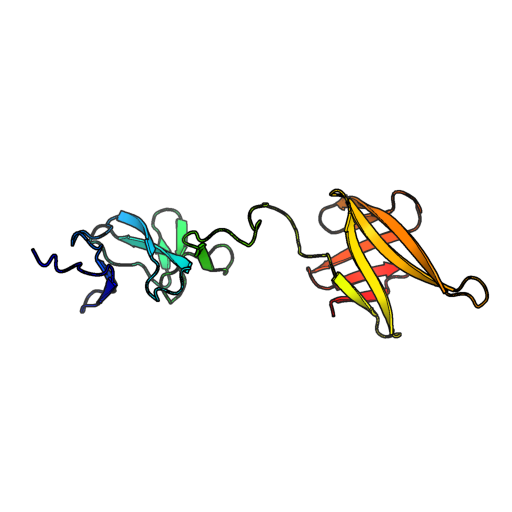97 ? 6.584 0.122 -9.664 1.00 61.47 97 ASP A O 1
ATOM 754 N N . ILE A 1 98 ? 7.066 2.305 -9.805 1.00 66.50 98 ILE A N 1
ATOM 755 C CA . ILE A 1 98 ? 7.254 2.381 -11.247 1.00 66.50 98 ILE A CA 1
ATOM 756 C C . ILE A 1 98 ? 8.595 1.791 -11.669 1.00 66.50 98 ILE A C 1
ATOM 758 O O . ILE A 1 98 ? 8.804 1.569 -12.855 1.00 66.50 98 ILE A O 1
ATOM 762 N N . TYR A 1 99 ? 9.503 1.518 -10.737 1.00 76.62 99 TYR A N 1
ATOM 763 C CA . TYR A 1 99 ? 10.809 0.952 -11.043 1.00 76.62 99 TYR A CA 1
ATOM 764 C C . TYR A 1 99 ? 10.692 -0.551 -11.335 1.00 76.62 99 TYR A C 1
ATOM 766 O O . TYR A 1 99 ? 9.972 -1.281 -10.649 1.00 76.62 99 TYR A O 1
ATOM 774 N N . GLY A 1 100 ? 11.371 -1.020 -12.379 1.00 78.12 100 GLY A N 1
ATOM 775 C CA . GLY A 1 100 ? 11.336 -2.410 -12.830 1.00 78.12 100 GLY A CA 1
ATOM 776 C C . GLY A 1 100 ? 11.495 -2.562 -14.339 1.00 78.12 100 GLY A C 1
ATOM 777 O O . GLY A 1 100 ? 11.700 -1.587 -15.064 1.00 78.12 100 GLY A O 1
ATOM 778 N N . ASN A 1 101 ? 11.398 -3.807 -14.802 1.00 78.50 101 ASN A N 1
ATOM 779 C CA . ASN A 1 101 ? 11.451 -4.149 -16.218 1.00 78.50 101 ASN A CA 1
ATOM 780 C C . ASN A 1 101 ? 10.037 -4.182 -16.778 1.00 78.50 101 ASN A C 1
ATOM 782 O O . ASN A 1 101 ? 9.155 -4.812 -16.202 1.00 78.50 101 ASN A O 1
ATOM 786 N N . TYR A 1 102 ? 9.837 -3.539 -17.915 1.00 81.00 102 TYR A N 1
ATOM 787 C CA . TYR A 1 102 ? 8.572 -3.518 -18.615 1.00 81.00 102 TYR A CA 1
ATOM 788 C C . TYR A 1 102 ? 8.768 -4.057 -20.013 1.00 81.00 102 TYR A C 1
ATOM 790 O O . TYR A 1 102 ? 9.691 -3.650 -20.712 1.00 81.00 102 TYR A O 1
ATOM 798 N N . VAL A 1 103 ? 7.877 -4.949 -20.418 1.00 76.50 103 VAL A N 1
ATOM 799 C CA . VAL A 1 103 ? 7.904 -5.580 -21.731 1.00 76.50 103 VAL A CA 1
ATOM 800 C C . VAL A 1 103 ? 6.673 -5.162 -22.519 1.00 76.50 103 VAL A C 1
ATOM 802 O O . VAL A 1 103 ? 5.578 -5.036 -21.959 1.00 76.50 103 VAL A O 1
ATOM 805 N N . ASN A 1 104 ? 6.843 -4.933 -23.813 1.00 78.12 104 ASN A N 1
ATOM 806 C CA . ASN A 1 104 ? 5.718 -4.740 -24.720 1.00 78.12 104 ASN A CA 1
ATOM 807 C C . ASN A 1 104 ? 5.346 -6.054 -25.445 1.00 78.12 104 ASN A C 1
ATOM 809 O O . ASN A 1 104 ? 6.095 -7.033 -25.395 1.00 78.12 104 ASN A O 1
ATOM 813 N N . PRO A 1 105 ? 4.207 -6.107 -26.161 1.00 72.19 105 PRO A N 1
ATOM 814 C CA . PRO A 1 105 ? 3.800 -7.295 -26.919 1.00 72.19 105 PRO A CA 1
ATOM 815 C C . PRO A 1 105 ? 4.774 -7.725 -28.029 1.00 72.19 105 PRO A C 1
ATOM 817 O O . PRO A 1 105 ? 4.678 -8.852 -28.511 1.00 72.19 105 PRO A O 1
ATOM 820 N N . TYR A 1 106 ? 5.691 -6.846 -28.439 1.00 71.94 106 TYR A N 1
ATOM 821 C CA . TYR A 1 106 ? 6.716 -7.108 -29.452 1.00 71.94 106 TYR A CA 1
ATOM 822 C C . TYR A 1 106 ? 8.024 -7.653 -28.852 1.00 71.94 106 TYR A C 1
ATOM 824 O O . TYR A 1 106 ? 8.938 -7.997 -29.597 1.00 71.94 106 TYR A O 1
ATOM 832 N N . GLY A 1 107 ? 8.100 -7.791 -27.522 1.00 71.94 107 GLY A N 1
ATOM 833 C CA . GLY A 1 107 ? 9.266 -8.309 -26.806 1.00 71.94 107 GLY A CA 1
ATOM 834 C C . GLY A 1 107 ? 10.339 -7.263 -26.497 1.00 71.94 107 GLY A C 1
ATOM 835 O O . GLY A 1 107 ? 11.411 -7.628 -26.018 1.00 71.94 107 GLY A O 1
ATOM 836 N N . GLU A 1 108 ? 10.073 -5.978 -26.738 1.00 76.44 108 GLU A N 1
ATOM 837 C CA . GLU A 1 108 ? 10.990 -4.900 -26.366 1.00 76.44 108 GLU A CA 1
ATOM 838 C C . GLU A 1 108 ? 10.908 -4.649 -24.862 1.00 76.44 108 GLU A C 1
ATOM 840 O O . GLU A 1 108 ? 9.817 -4.603 -24.283 1.00 76.44 108 GLU A O 1
ATOM 845 N N . VAL A 1 109 ? 12.072 -4.479 -24.233 1.00 75.81 109 VAL A N 1
ATOM 846 C CA . VAL A 1 109 ? 12.194 -4.282 -22.788 1.00 75.81 109 VAL A CA 1
ATOM 847 C C . VAL A 1 109 ? 12.664 -2.865 -22.493 1.00 75.81 109 VAL A C 1
ATOM 849 O O . VAL A 1 109 ? 13.687 -2.415 -23.009 1.00 75.81 109 VAL A O 1
ATOM 852 N N . ILE A 1 110 ? 11.934 -2.193 -21.608 1.00 84.19 110 ILE A N 1
ATOM 853 C CA . ILE A 1 110 ? 12.311 -0.920 -21.002 1.00 84.19 110 ILE A CA 1
ATOM 854 C C . ILE A 1 110 ? 12.533 -1.146 -19.516 1.00 84.19 110 ILE A C 1
ATOM 856 O O . ILE A 1 110 ? 11.702 -1.739 -18.833 1.00 84.19 110 ILE A O 1
ATOM 860 N N . THR A 1 111 ? 13.633 -0.627 -18.994 1.00 82.81 111 THR A N 1
ATOM 861 C CA . THR A 1 111 ? 13.954 -0.723 -17.575 1.00 82.81 111 THR A CA 1
ATOM 862 C C . THR A 1 111 ? 13.892 0.659 -16.941 1.00 82.81 111 THR A C 1
ATOM 864 O O . THR A 1 111 ? 14.538 1.601 -17.399 1.00 82.81 111 THR A O 1
ATOM 867 N N . LEU A 1 112 ? 13.111 0.776 -15.872 1.00 84.88 112 LEU A N 1
ATOM 868 C CA . LEU A 1 112 ? 13.018 1.971 -15.044 1.00 84.88 112 LEU A CA 1
ATOM 869 C C . LEU A 1 112 ? 13.775 1.733 -13.740 1.00 84.88 112 LEU A C 1
ATOM 871 O O . LEU A 1 112 ? 13.447 0.814 -12.993 1.00 84.88 112 LEU A O 1
ATOM 875 N N . THR A 1 113 ? 14.766 2.563 -13.440 1.00 77.81 113 THR A N 1
ATOM 876 C CA . THR A 1 113 ? 15.564 2.461 -12.207 1.00 77.81 113 THR A CA 1
ATOM 877 C C . THR A 1 113 ? 15.632 3.795 -11.493 1.00 77.81 113 THR A C 1
ATOM 879 O O . THR A 1 113 ? 15.535 4.844 -12.123 1.00 77.81 113 THR A O 1
ATOM 882 N N . ASN A 1 114 ? 15.861 3.758 -10.186 1.00 76.44 114 ASN A N 1
ATOM 883 C CA . ASN A 1 114 ? 16.229 4.941 -9.425 1.00 76.44 114 ASN A CA 1
ATOM 884 C C . ASN A 1 114 ? 17.760 5.047 -9.380 1.00 76.44 114 ASN A C 1
ATOM 886 O O . ASN A 1 114 ? 18.419 4.131 -8.890 1.00 76.44 114 ASN A O 1
ATOM 890 N N . GLU A 1 115 ? 18.324 6.142 -9.888 1.00 73.31 115 GLU A N 1
ATOM 891 C CA . GLU A 1 115 ? 19.747 6.457 -9.730 1.00 73.31 115 GLU A CA 1
ATOM 892 C C . GLU A 1 115 ? 19.910 7.826 -9.092 1.00 73.31 115 GLU A C 1
ATOM 894 O O . GLU A 1 115 ? 19.475 8.835 -9.643 1.00 73.31 115 GLU A O 1
ATOM 899 N N . ASN A 1 116 ? 20.559 7.867 -7.925 1.00 72.00 116 ASN A N 1
ATOM 900 C CA . ASN A 1 116 ? 20.785 9.096 -7.159 1.00 72.00 116 ASN A CA 1
ATOM 901 C C . ASN A 1 116 ? 19.495 9.905 -6.887 1.00 72.00 116 ASN A C 1
ATOM 903 O O . ASN A 1 116 ? 19.540 11.133 -6.834 1.00 72.00 116 ASN A O 1
ATOM 907 N N . GLY A 1 117 ? 18.345 9.235 -6.741 1.00 65.12 117 GLY A N 1
ATOM 908 C CA . GLY A 1 117 ? 17.046 9.880 -6.524 1.00 65.12 117 GLY A CA 1
ATOM 909 C C . GLY A 1 117 ? 16.340 10.344 -7.804 1.00 65.12 117 GLY A C 1
ATOM 910 O O . GLY A 1 117 ? 15.272 10.946 -7.718 1.00 65.12 117 GLY A O 1
ATOM 911 N N . ALA A 1 118 ? 16.907 10.081 -8.985 1.00 67.75 118 ALA A N 1
ATOM 912 C CA . ALA A 1 118 ? 16.289 10.377 -10.273 1.00 67.75 118 ALA A CA 1
ATOM 913 C C . ALA A 1 118 ? 15.736 9.104 -10.929 1.00 67.75 118 ALA A C 1
ATOM 915 O O . ALA A 1 118 ? 16.388 8.059 -10.947 1.00 67.75 118 ALA A O 1
ATOM 916 N N . LEU A 1 119 ? 14.546 9.206 -11.530 1.00 77.19 119 LEU A N 1
ATOM 917 C CA . LEU A 1 119 ? 14.003 8.153 -12.385 1.00 77.19 119 LEU A CA 1
ATOM 918 C C . LEU A 1 119 ? 14.823 8.094 -13.672 1.00 77.19 119 LEU A C 1
ATOM 920 O O . LEU A 1 119 ? 14.856 9.063 -14.422 1.00 77.19 119 LEU A O 1
ATOM 924 N N . ILE A 1 120 ? 15.452 6.959 -13.947 1.00 81.75 120 ILE A N 1
ATOM 925 C CA . ILE A 1 120 ? 16.181 6.700 -15.185 1.00 81.75 120 ILE A CA 1
ATOM 926 C C . ILE A 1 120 ? 15.395 5.691 -16.009 1.00 81.75 120 ILE A C 1
ATOM 928 O O . ILE A 1 120 ? 15.098 4.592 -15.541 1.00 81.75 120 ILE A O 1
ATOM 932 N N . LEU A 1 121 ? 15.086 6.064 -17.246 1.00 84.75 121 LEU A N 1
ATOM 933 C CA . LEU A 1 121 ? 14.532 5.176 -18.255 1.00 84.75 121 LEU A CA 1
ATOM 934 C C . LEU A 1 121 ? 15.662 4.634 -19.127 1.00 84.75 121 LEU A C 1
ATOM 936 O O . LEU A 1 121 ? 16.465 5.407 -19.650 1.00 84.75 121 LEU A O 1
ATOM 940 N N . ARG A 1 122 ? 15.708 3.311 -19.284 1.00 83.38 122 ARG A N 1
ATOM 941 C CA . ARG A 1 122 ? 16.631 2.591 -20.162 1.00 83.38 122 ARG A CA 1
ATOM 942 C C . ARG A 1 122 ? 15.865 1.829 -21.222 1.00 83.38 122 ARG A C 1
ATOM 944 O O . ARG A 1 122 ? 14.989 1.042 -20.879 1.00 83.38 122 ARG A O 1
ATOM 951 N N . TYR A 1 123 ? 16.219 2.034 -22.479 1.00 78.88 123 TYR A N 1
ATOM 952 C CA . TYR A 1 123 ? 15.642 1.317 -23.609 1.00 78.88 123 TYR A CA 1
ATOM 953 C C . TYR A 1 123 ? 16.740 0.955 -24.601 1.00 78.88 123 TYR A C 1
ATOM 955 O O . TYR A 1 123 ? 17.774 1.621 -24.670 1.00 78.88 123 TYR A O 1
ATOM 963 N N . TYR A 1 124 ? 16.524 -0.133 -25.329 1.00 74.44 124 TYR A N 1
ATOM 964 C CA . TYR A 1 124 ? 17.417 -0.555 -26.398 1.00 74.44 124 TYR A CA 1
ATOM 965 C C . TYR A 1 124 ? 17.010 0.157 -27.686 1.00 74.44 124 TYR A C 1
ATOM 967 O O . TYR A 1 124 ? 15.837 0.134 -28.051 1.00 74.44 124 TYR A O 1
ATOM 975 N N . GLU A 1 125 ? 17.969 0.773 -28.371 1.00 68.56 125 GLU A N 1
ATOM 976 C CA . GLU A 1 125 ? 17.774 1.314 -29.716 1.00 68.56 125 GLU A CA 1
ATOM 977 C C . GLU A 1 125 ? 18.728 0.601 -30.680 1.00 68.56 125 GLU A C 1
ATOM 979 O O . GLU A 1 125 ? 19.923 0.465 -30.405 1.00 68.56 125 GLU A O 1
ATOM 984 N N . ASP A 1 126 ? 18.193 0.111 -31.802 1.00 69.00 126 ASP A N 1
ATOM 985 C CA . ASP A 1 126 ? 19.010 -0.428 -32.888 1.00 69.00 126 ASP A CA 1
ATOM 986 C C . ASP A 1 126 ? 19.596 0.737 -33.687 1.00 69.00 126 ASP A C 1
ATOM 988 O O . ASP A 1 126 ? 18.876 1.468 -34.376 1.00 69.00 126 ASP A O 1
ATOM 992 N N . LYS A 1 127 ? 20.916 0.910 -33.602 1.00 64.50 127 LYS A N 1
ATOM 993 C CA . LYS A 1 127 ? 21.641 1.883 -34.422 1.00 64.50 127 LYS A CA 1
ATOM 994 C C . LYS A 1 127 ? 22.399 1.191 -35.540 1.00 64.50 127 LYS A C 1
ATOM 996 O O . LYS A 1 127 ? 23.627 1.183 -35.572 1.00 64.50 127 LYS A O 1
ATOM 1001 N N . GLY A 1 128 ? 21.653 0.635 -36.490 1.00 55.72 128 GLY A N 1
ATOM 1002 C CA . GLY A 1 128 ? 22.229 0.045 -37.697 1.00 55.72 128 GLY A CA 1
ATOM 1003 C C . GLY A 1 128 ? 22.880 -1.314 -37.443 1.00 55.72 128 GLY A C 1
ATOM 1004 O O . GLY A 1 128 ? 23.928 -1.598 -38.024 1.00 55.72 128 GLY A O 1
ATOM 1005 N N . GLY A 1 129 ? 22.259 -2.142 -36.596 1.00 59.94 129 GLY A N 1
ATOM 1006 C CA . GLY A 1 129 ? 22.697 -3.508 -36.289 1.00 59.94 129 GLY A CA 1
ATOM 1007 C C . GLY A 1 129 ? 23.504 -3.674 -34.998 1.00 59.94 129 GLY A C 1
ATOM 1008 O O . GLY A 1 129 ? 23.882 -4.800 -34.673 1.00 59.94 129 GLY A O 1
ATOM 1009 N N . GLU A 1 130 ? 23.747 -2.596 -34.247 1.00 61.22 130 GLU A N 1
ATOM 1010 C CA . GLU A 1 130 ? 24.258 -2.662 -32.874 1.00 61.22 130 GLU A CA 1
ATOM 1011 C C . GLU A 1 130 ? 23.172 -2.216 -31.889 1.00 61.22 130 GLU A C 1
ATOM 1013 O O . GLU A 1 130 ? 22.574 -1.150 -32.045 1.00 61.22 130 GLU A O 1
ATOM 1018 N N . MET A 1 131 ? 22.906 -3.052 -30.880 1.00 63.38 131 MET A N 1
ATOM 1019 C CA . MET A 1 131 ? 21.983 -2.722 -29.794 1.00 63.38 131 MET A CA 1
ATOM 1020 C C . MET A 1 131 ? 22.690 -1.800 -28.800 1.00 63.38 131 MET A C 1
ATOM 1022 O O . MET A 1 131 ? 23.558 -2.250 -28.048 1.00 63.38 131 MET A O 1
ATOM 1026 N N . GLU A 1 132 ? 22.306 -0.526 -28.770 1.00 73.81 132 GLU A N 1
ATOM 1027 C CA . GLU A 1 132 ? 22.799 0.434 -27.783 1.00 73.81 132 GLU A CA 1
ATOM 1028 C C . GLU A 1 132 ? 21.751 0.623 -26.678 1.00 73.81 132 GLU A C 1
ATOM 1030 O O . GLU A 1 132 ? 20.565 0.814 -26.948 1.00 73.81 132 GLU A O 1
ATOM 1035 N N . ILE A 1 133 ? 22.182 0.568 -25.413 1.00 72.44 133 ILE A N 1
ATOM 1036 C CA . ILE A 1 133 ? 21.320 0.928 -24.283 1.00 72.44 133 ILE A CA 1
ATOM 1037 C C . ILE A 1 133 ? 21.349 2.445 -24.148 1.00 72.44 133 ILE A C 1
ATOM 1039 O O . ILE A 1 133 ? 22.354 3.021 -23.729 1.00 72.44 133 ILE A O 1
ATOM 1043 N N . LEU A 1 134 ? 20.224 3.085 -24.439 1.00 77.19 134 LEU A N 1
ATOM 1044 C CA . LEU A 1 134 ? 20.024 4.499 -24.171 1.00 77.19 134 LEU A CA 1
ATOM 1045 C C . LEU A 1 134 ? 19.421 4.667 -22.784 1.00 77.19 134 LEU A C 1
ATOM 1047 O O . LEU A 1 134 ? 18.386 4.084 -22.468 1.00 77.19 134 LEU A O 1
ATOM 1051 N N . ALA A 1 135 ? 20.074 5.480 -21.957 1.00 79.38 135 ALA A N 1
ATOM 1052 C CA . ALA A 1 135 ? 19.596 5.854 -20.635 1.00 79.38 135 ALA A CA 1
ATOM 1053 C C . ALA A 1 135 ? 19.251 7.343 -20.614 1.00 79.38 135 ALA A C 1
ATOM 1055 O O . ALA A 1 135 ? 20.003 8.172 -21.129 1.00 79.38 135 ALA A O 1
ATOM 1056 N N . SER A 1 136 ? 18.134 7.698 -19.989 1.00 76.88 136 SER A N 1
ATOM 1057 C CA . SER A 1 136 ? 17.778 9.095 -19.789 1.00 76.88 136 SER A CA 1
ATOM 1058 C C . SER A 1 136 ? 17.070 9.323 -18.466 1.00 76.88 136 SER A C 1
ATOM 1060 O O . SER A 1 136 ? 16.222 8.533 -18.055 1.00 76.88 136 SER A O 1
ATOM 1062 N N . ALA A 1 137 ? 17.414 10.430 -17.810 1.00 79.56 137 ALA A N 1
ATOM 1063 C CA . ALA A 1 137 ? 16.715 10.873 -16.620 1.00 79.56 137 ALA A CA 1
ATOM 1064 C C . ALA A 1 137 ? 15.340 11.436 -16.988 1.00 79.56 137 ALA A C 1
ATOM 1066 O O . ALA A 1 137 ? 15.191 12.200 -17.940 1.00 79.56 137 ALA A O 1
ATOM 1067 N N . MET A 1 138 ? 14.339 11.061 -16.207 1.00 79.44 138 MET A N 1
ATOM 1068 C CA . MET A 1 138 ? 12.941 11.391 -16.399 1.00 79.44 138 MET A CA 1
ATOM 1069 C C . MET A 1 138 ? 12.495 12.338 -15.284 1.00 79.44 138 MET A C 1
ATOM 1071 O O . MET A 1 138 ? 12.543 12.003 -14.102 1.00 79.44 138 MET A O 1
ATOM 1075 N N . GLN A 1 139 ? 12.035 13.525 -15.663 1.00 76.25 139 GLN A N 1
ATOM 1076 C CA . GLN A 1 139 ? 11.416 14.498 -14.769 1.00 76.25 139 GLN A CA 1
ATOM 1077 C C . GLN A 1 139 ? 9.899 14.290 -14.736 1.00 76.25 139 GLN A C 1
ATOM 1079 O O . GLN A 1 139 ? 9.258 14.108 -15.775 1.00 76.25 139 GLN A O 1
ATOM 1084 N N . LYS A 1 140 ? 9.306 14.323 -13.541 1.00 78.69 140 LYS A N 1
ATOM 1085 C CA . LYS A 1 140 ? 7.850 14.265 -13.373 1.00 78.69 140 LYS A CA 1
ATOM 1086 C C . LYS A 1 140 ? 7.233 15.564 -13.903 1.00 78.69 140 LYS A C 1
ATOM 1088 O O . LYS A 1 140 ? 7.503 16.632 -13.363 1.00 78.69 140 LYS A O 1
ATOM 1093 N N . VAL A 1 141 ? 6.401 15.470 -14.941 1.00 75.69 141 VAL A N 1
ATOM 1094 C CA . VAL A 1 141 ? 5.667 16.616 -15.513 1.00 75.69 141 VAL A CA 1
ATOM 1095 C C . VAL A 1 141 ? 4.287 16.746 -14.868 1.00 75.69 141 VAL A C 1
ATOM 1097 O O . VAL A 1 141 ? 3.834 17.849 -14.578 1.00 75.69 141 VAL A O 1
ATOM 1100 N N . ASN A 1 142 ? 3.616 15.617 -14.622 1.00 73.56 142 ASN A N 1
ATOM 1101 C CA . ASN A 1 142 ? 2.356 15.539 -13.879 1.00 73.56 142 ASN A CA 1
ATOM 1102 C C . ASN A 1 142 ? 2.256 14.193 -13.134 1.00 73.56 142 ASN A C 1
ATOM 1104 O O . ASN A 1 142 ? 3.186 13.392 -13.179 1.00 73.56 142 ASN A O 1
ATOM 1108 N N . ASP A 1 143 ? 1.142 13.920 -12.450 1.00 67.62 143 ASP A N 1
ATOM 1109 C CA . ASP A 1 143 ? 0.968 12.695 -11.647 1.00 67.62 143 ASP A CA 1
ATOM 1110 C C . ASP A 1 143 ? 1.051 11.380 -12.428 1.00 67.62 143 ASP A C 1
ATOM 1112 O O . ASP A 1 143 ? 1.317 10.337 -11.839 1.00 67.62 143 ASP A O 1
ATOM 1116 N N . THR A 1 144 ? 0.881 11.427 -13.747 1.00 70.56 144 THR A N 1
ATOM 1117 C CA . THR A 1 144 ? 0.915 10.252 -14.629 1.00 70.56 144 THR A CA 1
ATOM 1118 C C . THR A 1 144 ? 1.976 10.338 -15.722 1.00 70.56 144 THR A C 1
ATOM 1120 O O . THR A 1 144 ? 2.241 9.339 -16.377 1.00 70.56 144 THR A O 1
ATOM 1123 N N . THR A 1 145 ? 2.589 11.498 -15.962 1.00 78.00 145 THR A N 1
ATOM 1124 C CA . THR A 1 145 ? 3.501 11.731 -17.090 1.00 78.00 145 THR A CA 1
ATOM 1125 C C . THR A 1 145 ? 4.877 12.144 -16.607 1.00 78.00 145 THR A C 1
ATOM 1127 O O . THR A 1 145 ? 5.023 13.097 -15.837 1.00 78.00 145 THR A O 1
ATOM 1130 N N . TYR A 1 146 ? 5.885 11.471 -17.149 1.00 81.31 146 TYR A N 1
ATOM 1131 C CA . TYR A 1 146 ? 7.287 11.789 -16.949 1.00 81.31 146 TYR A CA 1
ATOM 1132 C C . TYR A 1 146 ? 7.923 12.047 -18.313 1.00 81.31 146 TYR A C 1
ATOM 1134 O O . TYR A 1 146 ? 7.658 11.324 -19.275 1.00 81.31 146 TYR A O 1
ATOM 1142 N N . GLN A 1 147 ? 8.752 13.078 -18.404 1.00 80.50 147 GLN A N 1
ATOM 1143 C CA . GLN A 1 147 ? 9.436 13.472 -19.632 1.00 80.50 147 GLN A CA 1
ATOM 1144 C C . GLN A 1 147 ? 10.938 13.334 -19.444 1.00 80.50 147 GLN A C 1
ATOM 1146 O O . GLN A 1 147 ? 11.454 13.576 -18.360 1.00 80.50 147 GLN A O 1
ATOM 1151 N N . SER A 1 148 ? 11.652 12.947 -20.487 1.00 80.69 148 SER A N 1
ATOM 1152 C CA . SER A 1 148 ? 13.106 12.897 -20.467 1.00 80.69 148 SER A CA 1
ATOM 1153 C C . SER A 1 148 ? 13.710 14.305 -20.366 1.00 80.69 148 SER A C 1
ATOM 1155 O O . SER A 1 148 ? 13.189 15.271 -20.922 1.00 80.69 148 SER A O 1
ATOM 1157 N N . THR A 1 149 ? 14.823 14.430 -19.647 1.00 74.19 149 THR A N 1
ATOM 1158 C CA . THR A 1 149 ? 15.637 15.656 -19.588 1.00 74.19 149 THR A CA 1
ATOM 1159 C C . THR A 1 149 ? 16.699 15.711 -20.689 1.00 74.19 149 THR A C 1
ATOM 1161 O O . THR A 1 149 ? 17.293 16.761 -20.913 1.00 74.19 149 THR A O 1
ATOM 1164 N N . THR A 1 150 ? 16.959 14.588 -21.365 1.00 76.31 150 THR A N 1
ATOM 1165 C CA . THR A 1 150 ? 17.994 14.452 -22.406 1.00 76.31 150 THR A CA 1
ATOM 1166 C C . THR A 1 150 ? 17.399 14.478 -23.813 1.00 76.31 150 THR A C 1
ATOM 1168 O O . THR A 1 150 ? 17.996 15.047 -24.722 1.00 76.31 150 THR A O 1
ATOM 1171 N N . TYR A 1 151 ? 16.224 13.873 -23.993 1.00 73.00 151 TYR A N 1
ATOM 1172 C CA . TYR A 1 151 ? 15.568 13.674 -25.281 1.00 73.00 151 TYR A CA 1
ATOM 1173 C C . TYR A 1 151 ? 14.148 14.239 -25.223 1.00 73.00 151 TYR A C 1
ATOM 1175 O O . TYR A 1 151 ? 13.245 13.623 -24.666 1.00 73.00 151 TYR A O 1
ATOM 1183 N N . GLU A 1 152 ? 13.920 15.403 -25.829 1.00 66.12 152 GLU A N 1
ATOM 1184 C CA . GLU A 1 152 ? 12.640 16.126 -25.720 1.00 66.12 152 GLU A CA 1
ATOM 1185 C C . GLU A 1 152 ? 11.428 15.326 -26.232 1.00 66.12 152 GLU A C 1
ATOM 1187 O O . GLU A 1 152 ? 10.315 15.505 -25.736 1.00 66.12 152 GLU A O 1
ATOM 1192 N N . ALA A 1 153 ? 11.648 14.409 -27.182 1.00 71.69 153 ALA A N 1
ATOM 1193 C CA . ALA A 1 153 ? 10.620 13.531 -27.740 1.00 71.69 153 ALA A CA 1
ATOM 1194 C C . ALA A 1 153 ? 10.259 12.333 -26.836 1.00 71.69 153 ALA A C 1
ATOM 1196 O O . ALA A 1 153 ? 9.258 11.659 -27.082 1.00 71.69 153 ALA A O 1
ATOM 1197 N N . VAL A 1 154 ? 11.044 12.056 -25.790 1.00 76.00 154 VAL A N 1
ATOM 1198 C CA . VAL A 1 154 ? 10.861 10.881 -24.932 1.00 76.00 154 VAL A CA 1
ATOM 1199 C C . VAL A 1 154 ? 9.999 11.240 -23.725 1.00 76.00 154 VAL A C 1
ATOM 1201 O O . VAL A 1 154 ? 10.396 12.001 -22.844 1.00 76.00 154 VAL A O 1
ATOM 1204 N N . ASN A 1 155 ? 8.801 10.663 -23.671 1.00 82.75 155 ASN A N 1
ATOM 1205 C CA . ASN A 1 155 ? 7.893 10.766 -22.535 1.00 82.75 155 ASN A CA 1
ATOM 1206 C C . ASN A 1 155 ? 7.230 9.412 -22.261 1.00 82.75 155 ASN A C 1
ATOM 1208 O O . ASN A 1 155 ? 6.982 8.632 -23.182 1.00 82.75 155 ASN A O 1
ATOM 1212 N N . ILE A 1 156 ? 6.955 9.145 -20.987 1.00 83.94 156 ILE A N 1
ATOM 1213 C CA . ILE A 1 156 ? 6.157 8.003 -20.539 1.00 83.94 156 ILE A CA 1
ATOM 1214 C C . ILE A 1 156 ? 4.912 8.505 -19.840 1.00 83.94 156 ILE A C 1
ATOM 1216 O O . ILE A 1 156 ? 4.953 9.473 -19.074 1.00 83.94 156 ILE A O 1
ATOM 1220 N N . LYS A 1 157 ? 3.807 7.804 -20.073 1.00 84.25 157 LYS A N 1
ATOM 1221 C CA . LYS A 1 157 ? 2.556 8.038 -19.362 1.00 84.25 157 LYS A CA 1
ATOM 1222 C C . LYS A 1 157 ? 2.105 6.761 -18.673 1.00 84.25 157 LYS A C 1
ATOM 1224 O O . LYS A 1 157 ? 1.712 5.798 -19.325 1.00 84.25 157 LYS A O 1
ATOM 1229 N N . PHE A 1 158 ? 2.145 6.763 -17.351 1.00 75.62 158 PHE A N 1
ATOM 1230 C CA . PHE A 1 158 ? 1.620 5.686 -16.530 1.00 75.62 158 PHE A CA 1
ATOM 1231 C C . PHE A 1 158 ? 0.099 5.672 -16.610 1.00 75.62 158 PHE A C 1
ATOM 1233 O O . PHE A 1 158 ? -0.567 6.675 -16.357 1.00 75.62 158 PHE A O 1
ATOM 1240 N N . THR A 1 159 ? -0.446 4.517 -16.979 1.00 74.38 159 THR A N 1
ATOM 1241 C CA . THR A 1 159 ? -1.886 4.248 -16.856 1.00 74.38 159 THR A CA 1
ATOM 1242 C C . THR A 1 159 ? -2.192 3.688 -15.469 1.00 74.38 159 THR A C 1
ATOM 1244 O O . THR A 1 159 ? -3.252 3.949 -14.909 1.00 74.38 159 THR A O 1
ATOM 1247 N N . ASN A 1 160 ? -1.248 2.932 -14.907 1.00 68.31 160 ASN A N 1
ATOM 1248 C CA . ASN A 1 160 ? -1.263 2.413 -13.547 1.00 68.31 160 ASN A CA 1
ATOM 1249 C C . ASN A 1 160 ? 0.185 2.108 -13.108 1.00 68.31 160 ASN A C 1
ATOM 1251 O O . ASN A 1 160 ? 1.141 2.380 -13.834 1.00 68.31 160 ASN A O 1
ATOM 1255 N N . ASN A 1 161 ? 0.342 1.511 -11.932 1.00 66.38 161 ASN A N 1
ATOM 1256 C CA . ASN A 1 161 ? 1.636 1.260 -11.297 1.00 66.38 161 ASN A CA 1
ATOM 1257 C C . ASN A 1 161 ? 2.461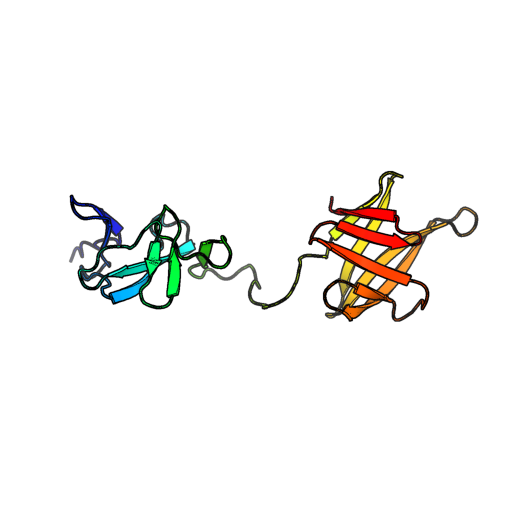 0.152 -11.9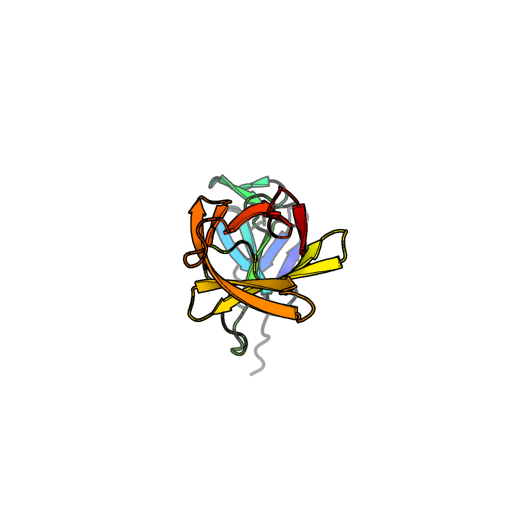74 1.00 66.38 161 ASN A C 1
ATOM 1259 O O . ASN A 1 161 ? 3.628 -0.030 -11.648 1.00 66.38 161 ASN A O 1
ATOM 1263 N N . THR A 1 162 ? 1.856 -0.607 -12.886 1.00 68.62 162 THR A N 1
ATOM 1264 C CA . THR A 1 162 ? 2.481 -1.734 -13.588 1.00 68.62 162 THR A CA 1
ATOM 1265 C C . THR A 1 162 ? 2.472 -1.549 -15.101 1.00 68.62 162 THR A C 1
ATOM 1267 O O . THR A 1 162 ? 2.929 -2.428 -15.822 1.00 68.62 162 THR A O 1
ATOM 1270 N N . THR A 1 163 ? 1.944 -0.432 -15.609 1.00 71.06 163 THR A N 1
ATOM 1271 C CA . THR A 1 163 ? 1.704 -0.230 -17.038 1.00 71.06 163 THR A CA 1
ATOM 1272 C C . THR A 1 163 ? 1.891 1.232 -17.423 1.00 71.06 163 THR A C 1
ATOM 1274 O O . THR A 1 163 ? 1.211 2.119 -16.892 1.00 71.06 163 THR A O 1
ATOM 1277 N N . PHE A 1 164 ? 2.742 1.487 -18.413 1.00 81.19 164 PHE A N 1
ATOM 1278 C CA . PHE A 1 164 ? 2.875 2.803 -19.035 1.00 81.19 164 PHE A CA 1
ATOM 1279 C C . PHE A 1 164 ? 2.852 2.713 -20.556 1.00 81.19 164 PHE A C 1
ATOM 1281 O O . PHE A 1 164 ? 3.137 1.672 -21.141 1.00 81.19 164 PHE A O 1
ATOM 1288 N N . THR A 1 165 ? 2.512 3.823 -21.201 1.00 78.06 165 THR A N 1
ATOM 1289 C CA . THR A 1 165 ? 2.671 3.999 -22.644 1.00 78.06 165 THR A CA 1
ATOM 1290 C C . THR A 1 165 ? 3.950 4.771 -22.943 1.00 78.06 165 THR A C 1
ATOM 1292 O O . THR A 1 165 ? 4.192 5.803 -22.308 1.00 78.06 165 THR A O 1
ATOM 1295 N N . PHE A 1 166 ? 4.731 4.303 -23.912 1.00 76.31 166 PHE A N 1
ATOM 1296 C CA . PHE A 1 166 ? 5.978 4.910 -24.386 1.00 76.31 166 PHE A CA 1
ATOM 1297 C C . PHE A 1 166 ? 6.013 4.848 -25.904 1.00 76.31 166 PHE A C 1
ATOM 1299 O O . PHE A 1 166 ? 5.737 3.780 -26.427 1.00 76.31 166 PHE A O 1
ATOM 1306 N N . TYR A 1 167 ? 6.359 5.968 -26.551 1.00 65.06 167 TYR A N 1
ATOM 1307 C CA . TYR A 1 167 ? 6.519 6.161 -28.005 1.00 65.06 167 TYR A CA 1
ATOM 1308 C C . TYR A 1 167 ? 5.375 5.594 -28.879 1.00 65.06 167 TYR A C 1
ATOM 1310 O O . TYR A 1 167 ? 5.052 4.415 -28.845 1.00 65.06 167 TYR A O 1
ATOM 1318 N N . ASP A 1 168 ? 4.712 6.437 -29.676 1.00 65.75 168 ASP A N 1
ATOM 1319 C CA . ASP A 1 168 ? 3.604 6.009 -30.564 1.00 65.75 168 ASP A CA 1
ATOM 1320 C C . ASP A 1 168 ? 2.391 5.357 -29.842 1.00 65.75 168 ASP A C 1
ATOM 1322 O O . ASP A 1 168 ? 1.492 4.794 -30.458 1.00 65.75 168 ASP A O 1
ATOM 1326 N N . GLY A 1 169 ? 2.331 5.455 -28.506 1.00 67.31 169 GLY A N 1
ATOM 1327 C CA . GLY A 1 169 ? 1.259 4.882 -27.683 1.00 67.31 169 GLY A CA 1
ATOM 1328 C C . GLY A 1 169 ? 1.426 3.396 -27.345 1.00 67.31 169 GLY A C 1
ATOM 1329 O O . GLY A 1 169 ? 0.479 2.790 -26.839 1.00 67.31 169 GLY A O 1
ATOM 1330 N N . ILE A 1 170 ? 2.604 2.807 -27.581 1.00 72.69 170 ILE A N 1
ATOM 1331 C CA . ILE A 1 170 ? 2.872 1.397 -27.268 1.00 72.69 170 ILE A CA 1
ATOM 1332 C C . ILE A 1 170 ? 2.816 1.176 -25.754 1.00 72.69 170 ILE A C 1
ATOM 1334 O O . ILE A 1 170 ? 3.404 1.927 -24.977 1.00 72.69 170 ILE A O 1
ATOM 1338 N N . VAL A 1 171 ? 2.095 0.133 -25.339 1.00 75.62 171 VAL A N 1
ATOM 1339 C CA . VAL A 1 171 ? 1.899 -0.230 -23.933 1.00 75.62 171 VAL A CA 1
ATOM 1340 C C . VAL A 1 171 ? 2.998 -1.183 -23.475 1.00 75.62 171 VAL A C 1
ATOM 1342 O O . VAL A 1 171 ? 3.239 -2.216 -24.097 1.00 75.62 171 VAL A O 1
ATOM 1345 N N . TYR A 1 172 ? 3.608 -0.843 -22.348 1.00 80.69 172 TYR A N 1
ATOM 1346 C CA . TYR A 1 172 ? 4.634 -1.611 -21.663 1.00 80.69 172 TYR A CA 1
ATOM 1347 C C . TYR A 1 172 ? 4.095 -2.051 -20.303 1.00 80.69 172 TYR A C 1
ATOM 1349 O O . TYR A 1 172 ? 3.611 -1.220 -19.529 1.00 80.69 172 TYR A O 1
ATOM 1357 N N . THR A 1 173 ? 4.177 -3.349 -20.008 1.00 72.88 173 THR A N 1
ATOM 1358 C CA . THR A 1 173 ? 3.688 -3.948 -18.757 1.00 72.88 173 THR A CA 1
ATOM 1359 C C . THR A 1 173 ? 4.851 -4.522 -17.960 1.00 72.88 173 THR A C 1
ATOM 1361 O O . THR A 1 173 ? 5.734 -5.171 -18.518 1.00 72.88 173 THR A O 1
ATOM 1364 N N . LYS A 1 174 ? 4.849 -4.271 -16.652 1.00 78.69 174 LYS A N 1
ATOM 1365 C CA . LYS A 1 174 ? 5.868 -4.723 -15.705 1.00 78.69 174 LYS A CA 1
ATOM 1366 C C . LYS A 1 174 ? 5.920 -6.258 -15.661 1.00 78.69 174 LYS A C 1
ATOM 1368 O O . LYS A 1 174 ? 4.866 -6.883 -15.525 1.00 78.69 174 LYS A O 1
ATOM 1373 N N . GLN A 1 175 ? 7.119 -6.834 -15.785 1.00 70.88 175 GLN A N 1
ATOM 1374 C CA . GLN A 1 175 ? 7.399 -8.261 -15.551 1.00 70.88 175 GLN A CA 1
ATOM 1375 C C . GLN A 1 175 ? 7.850 -8.531 -14.119 1.00 70.88 175 GLN A C 1
ATOM 1377 O O . GLN A 1 175 ? 8.494 -7.639 -13.519 1.00 70.88 175 GLN A O 1
#

Radius of gyration: 24.27 Å; chains: 1; bounding box: 45×34×79 Å

Secondary structure (DSSP, 8-state):
--------EEEE-SS-EEEEPTTS----SEEEEE-SS-SSEEEEEEE-TTSPBP-SEE-TTS-EE-TTSBEEETTEE-EEEPP---S-----S------EEEE-TT--EEEEEEETTEEEEEEEEESSS-EEEEEEEEEE-SSSEEEESS-TT-EEEEEETTEEEETTTEEEEE-